Protein AF-A0A8D8AWK4-F1 (afdb_monomer_lite)

Radius of gyration: 15.16 Å; chains: 1; bounding box: 35×35×44 Å

Sequence (110 aa):
RTKRFRVVIVDSRPRTGEHDMLRQLVAQGVDCTVALINAISYVIPEVTKVLLSAHALLANGCVMSRVGTAQIALVAKSYNVPVLVCCETHKFSERVQTDAFVYNEI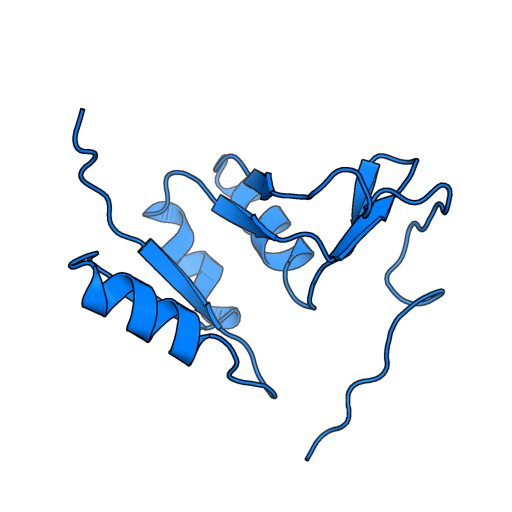GEIA

Foldseek 3Di:
DDDADAEEAEAEPDDRPCVVVVVVCVVVVHHYHYDYLVCLLVCLLVDQAAEEEAQAQEPVRDGHDDPSPVVNVVSNVVNVRYYDYDYDPVRYDPDDDDDAPPDHDDDDDD

InterPro domains:
  IPR000649 Initiation factor 2B-related [PF01008] (2-106)
  IPR037171 NagB/RpiA transferase-like [SSF100950] (3-108)
  IPR042529 Initiation factor 2B-like, C-terminal [G3DSA:3.40.50.10470] (1-110)

Organism: Culex pipiens (NCBI:txid7175)

Secondary structure (DSSP, 8-state):
-PPP-EEEEEE-SS----HHHHHHHHHTT-EEEEEEGGGHHHHGGG-S-EEEE-SEEETTS-EE-STTHHHHHHHHHHTTPPEEEE--GGGEES---SSSSSS-PPPP--

Structure (mmCIF, N/CA/C/O backbone):
data_AF-A0A8D8AWK4-F1
#
_entry.id   AF-A0A8D8AWK4-F1
#
loop_
_atom_site.group_PDB
_atom_site.id
_atom_site.type_symbol
_atom_site.label_atom_id
_atom_site.label_alt_id
_atom_site.label_comp_id
_atom_site.label_asym_id
_atom_site.label_entity_id
_atom_site.label_seq_id
_atom_site.pdbx_PDB_ins_code
_atom_site.Cartn_x
_atom_site.Cartn_y
_atom_site.Cartn_z
_atom_site.occupancy
_atom_site.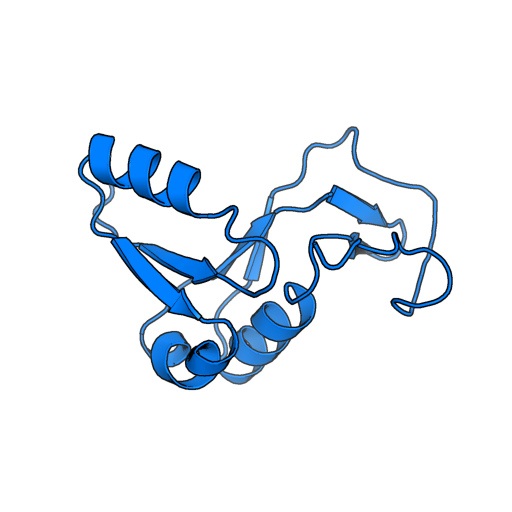B_iso_or_equiv
_atom_site.auth_seq_id
_atom_site.auth_comp_id
_atom_site.auth_asym_id
_atom_site.auth_atom_id
_atom_site.pdbx_PDB_model_num
ATOM 1 N N . ARG A 1 1 ? 7.251 6.271 23.369 1.00 64.44 1 ARG A N 1
ATOM 2 C CA . ARG A 1 1 ? 5.793 6.441 23.613 1.00 64.44 1 ARG A CA 1
ATOM 3 C C . ARG A 1 1 ? 5.072 5.247 22.995 1.00 64.44 1 ARG A C 1
ATOM 5 O O . ARG A 1 1 ? 5.135 5.110 21.780 1.00 64.44 1 ARG A O 1
ATOM 12 N N . THR A 1 2 ? 4.438 4.389 23.792 1.00 85.38 2 THR A N 1
ATOM 13 C CA . THR A 1 2 ? 3.721 3.200 23.297 1.00 85.38 2 THR A CA 1
ATOM 14 C C . THR A 1 2 ? 2.481 3.622 22.510 1.00 85.38 2 THR A C 1
ATOM 16 O O . THR A 1 2 ? 1.686 4.431 22.991 1.00 85.38 2 THR A O 1
ATOM 19 N N . LYS A 1 3 ? 2.340 3.131 21.276 1.00 91.12 3 LYS A N 1
ATOM 20 C CA . LYS A 1 3 ? 1.179 3.405 20.422 1.00 91.12 3 LYS A CA 1
ATOM 21 C C . LYS A 1 3 ? 0.159 2.286 20.605 1.00 91.12 3 LYS A C 1
ATOM 23 O O . LYS A 1 3 ? 0.525 1.121 20.554 1.00 91.12 3 LYS A O 1
ATOM 28 N N . ARG A 1 4 ? -1.108 2.652 20.799 1.00 93.81 4 ARG A N 1
ATOM 29 C CA . ARG A 1 4 ? -2.234 1.712 20.769 1.00 93.81 4 ARG A CA 1
ATOM 30 C C . ARG A 1 4 ? -2.875 1.786 19.393 1.00 93.81 4 ARG A C 1
ATOM 32 O O . ARG A 1 4 ? -3.268 2.876 18.978 1.00 93.81 4 ARG A O 1
ATOM 39 N N . PHE A 1 5 ? -2.930 0.662 18.695 1.00 96.19 5 PHE A N 1
ATOM 40 C CA . PHE A 1 5 ? -3.517 0.541 17.367 1.00 96.19 5 PHE A CA 1
ATOM 41 C C . PHE A 1 5 ? -4.001 -0.894 17.148 1.00 96.19 5 PHE A C 1
ATOM 43 O O . PHE A 1 5 ? -3.558 -1.808 17.840 1.00 96.19 5 PHE A O 1
ATOM 50 N N . ARG A 1 6 ? -4.895 -1.057 16.174 1.00 96.12 6 ARG A N 1
ATOM 51 C CA . ARG A 1 6 ? -5.299 -2.348 15.612 1.00 96.12 6 ARG A CA 1
ATOM 52 C C . ARG A 1 6 ? -4.956 -2.374 14.128 1.00 96.12 6 ARG A C 1
ATOM 54 O O . ARG A 1 6 ? -4.817 -1.308 13.520 1.00 96.12 6 ARG A O 1
ATOM 61 N N . VAL A 1 7 ? -4.826 -3.561 13.554 1.00 96.94 7 VAL A N 1
ATOM 62 C CA . VAL A 1 7 ? -4.427 -3.762 12.157 1.00 96.94 7 VAL A CA 1
ATOM 63 C C . VAL A 1 7 ? -5.503 -4.545 11.419 1.00 96.94 7 VAL A C 1
ATOM 65 O O . VAL A 1 7 ? -5.979 -5.567 11.903 1.00 96.94 7 VAL A O 1
ATOM 68 N N . VAL A 1 8 ? -5.864 -4.076 10.226 1.00 96.19 8 VAL A N 1
ATOM 69 C CA . VAL A 1 8 ? -6.648 -4.858 9.266 1.00 96.19 8 VAL A CA 1
ATOM 70 C C . VAL A 1 8 ? -5.685 -5.375 8.204 1.00 96.19 8 VAL A C 1
ATOM 72 O O . VAL A 1 8 ? -5.025 -4.584 7.532 1.00 96.19 8 VAL A O 1
ATOM 75 N N . ILE A 1 9 ? -5.574 -6.694 8.097 1.00 94.81 9 ILE A N 1
ATOM 76 C CA . ILE A 1 9 ? -4.748 -7.407 7.121 1.00 94.81 9 ILE A CA 1
ATOM 77 C C . ILE A 1 9 ? -5.658 -7.811 5.961 1.00 94.81 9 ILE A C 1
ATOM 79 O O . ILE A 1 9 ? -6.766 -8.296 6.198 1.00 94.81 9 ILE A O 1
ATOM 83 N N . VAL A 1 10 ? -5.229 -7.564 4.723 1.00 93.62 10 VAL A N 1
ATOM 84 C CA . VAL A 1 10 ? -6.069 -7.731 3.532 1.00 93.62 10 VAL A CA 1
ATOM 85 C C . VAL A 1 10 ? -5.491 -8.804 2.623 1.00 93.62 10 VAL A C 1
ATOM 87 O O . VAL A 1 10 ? -4.584 -8.527 1.844 1.00 93.62 10 VAL A O 1
ATOM 90 N N . ASP A 1 11 ? -6.089 -9.992 2.663 1.00 91.88 11 ASP A N 1
ATOM 91 C CA . ASP A 1 11 ? -5.600 -11.157 1.929 1.00 91.88 11 ASP A CA 1
ATOM 92 C C . ASP A 1 11 ? -6.341 -11.362 0.592 1.00 91.88 11 ASP A C 1
ATOM 94 O O . ASP A 1 11 ? -7.456 -10.874 0.362 1.00 91.88 11 ASP A O 1
ATOM 98 N N . SER A 1 12 ? -5.723 -12.105 -0.323 1.00 89.06 12 SER A N 1
ATOM 99 C CA . SER A 1 12 ? -6.276 -12.411 -1.643 1.00 89.06 12 SER A CA 1
ATOM 100 C C . SER A 1 12 ? -5.871 -13.807 -2.125 1.00 89.06 12 SER A C 1
ATOM 102 O O . SER A 1 12 ? -4.866 -14.375 -1.712 1.00 89.06 12 SER A O 1
ATOM 104 N N . ARG A 1 13 ? -6.679 -14.386 -3.017 1.00 88.50 13 ARG A N 1
ATOM 105 C CA . ARG A 1 13 ? -6.392 -15.682 -3.658 1.00 88.50 13 ARG A CA 1
ATOM 106 C C . ARG A 1 13 ? -5.455 -15.499 -4.865 1.00 88.50 13 ARG A C 1
ATOM 108 O O . ARG A 1 13 ? -5.477 -14.422 -5.458 1.00 88.50 13 ARG A O 1
ATOM 115 N N . PRO A 1 14 ? -4.695 -16.533 -5.290 1.00 83.19 14 PRO A N 1
ATOM 116 C CA . PRO A 1 14 ? -4.659 -17.910 -4.767 1.00 83.19 14 PRO A CA 1
ATOM 117 C C . PRO A 1 14 ? -3.683 -18.113 -3.601 1.00 83.19 14 PRO A C 1
ATOM 119 O O . PRO A 1 14 ? -3.826 -19.059 -2.834 1.00 83.19 14 PRO A O 1
ATOM 122 N N . ARG A 1 15 ? -2.701 -17.223 -3.441 1.00 73.06 15 ARG A N 1
ATOM 123 C CA . ARG A 1 15 ? -1.626 -17.383 -2.464 1.00 73.06 15 ARG A CA 1
ATOM 124 C C . ARG A 1 15 ? -1.972 -16.687 -1.147 1.00 73.06 15 ARG A C 1
ATOM 126 O O . ARG A 1 15 ? -1.768 -15.485 -1.021 1.00 73.06 15 ARG A O 1
ATOM 133 N N . THR A 1 16 ? -2.378 -17.460 -0.143 1.00 66.88 16 THR A N 1
ATOM 134 C CA . THR A 1 16 ? -2.591 -16.979 1.235 1.00 66.88 16 THR A CA 1
ATOM 135 C C . THR A 1 16 ? -1.247 -16.812 1.949 1.00 66.88 16 THR A C 1
ATOM 137 O O . THR A 1 16 ? -0.796 -17.678 2.701 1.00 66.88 16 THR A O 1
ATOM 140 N N . GLY A 1 17 ? -0.537 -15.730 1.628 1.00 64.75 17 GLY A N 1
ATOM 141 C CA . GLY A 1 17 ? 0.794 -15.430 2.169 1.00 64.75 17 GLY A CA 1
ATOM 142 C C . GLY A 1 17 ? 0.777 -14.596 3.451 1.00 64.75 17 GLY A C 1
ATOM 143 O O . GLY A 1 17 ? 1.835 -14.296 3.996 1.00 64.75 17 GLY A O 1
ATOM 144 N N . GLU A 1 18 ? -0.397 -14.175 3.917 1.00 65.19 18 GLU A N 1
ATOM 145 C CA . GLU A 1 18 ? -0.514 -13.166 4.979 1.00 65.19 18 GLU A CA 1
ATOM 146 C C . GLU A 1 18 ? -0.658 -13.765 6.384 1.00 65.19 18 GLU A C 1
ATOM 148 O O . GLU A 1 18 ? -0.623 -13.046 7.384 1.00 65.19 18 GLU A O 1
ATOM 153 N N . HIS A 1 19 ? -0.719 -15.097 6.481 1.00 77.50 19 HIS A N 1
ATOM 154 C CA . HIS A 1 19 ? -0.783 -15.815 7.755 1.00 77.50 19 HIS A CA 1
ATOM 155 C C . HIS A 1 19 ? 0.459 -15.578 8.622 1.00 77.50 19 HIS A C 1
ATOM 157 O O . HIS A 1 19 ? 0.349 -15.529 9.845 1.00 77.50 19 HIS A O 1
ATOM 163 N N . ASP A 1 20 ? 1.633 -15.395 8.017 1.00 87.56 20 ASP A N 1
ATOM 164 C CA . ASP A 1 20 ? 2.865 -15.158 8.773 1.00 87.56 20 ASP A CA 1
ATOM 165 C C . ASP A 1 20 ? 2.903 -13.753 9.377 1.00 87.56 20 ASP A C 1
ATOM 167 O O . ASP A 1 20 ? 3.258 -13.601 10.545 1.00 87.56 20 ASP A O 1
ATOM 171 N N . MET A 1 21 ? 2.446 -12.739 8.634 1.00 89.88 21 MET A N 1
ATOM 172 C CA . MET A 1 21 ? 2.306 -11.376 9.156 1.00 89.88 21 MET A CA 1
ATOM 173 C C . MET A 1 21 ? 1.297 -11.332 10.307 1.00 89.88 21 MET A C 1
ATOM 175 O O . MET A 1 21 ? 1.578 -10.737 11.348 1.00 89.88 21 MET A O 1
ATOM 179 N N . LEU A 1 22 ? 0.152 -12.007 10.155 1.00 92.50 22 LEU A N 1
ATOM 180 C CA . LEU A 1 22 ? -0.836 -12.140 11.223 1.00 92.50 22 LEU A CA 1
ATOM 181 C C . LEU A 1 22 ? -0.223 -12.786 12.472 1.00 92.50 22 LEU A C 1
ATOM 183 O O . LEU A 1 22 ? -0.328 -12.226 13.561 1.00 92.50 22 LEU A O 1
ATOM 187 N N . ARG A 1 23 ? 0.453 -13.934 12.322 1.00 92.69 23 ARG A N 1
ATOM 188 C CA . ARG A 1 23 ? 1.108 -14.644 13.436 1.00 92.69 23 ARG A CA 1
ATOM 189 C C . ARG A 1 23 ? 2.120 -13.757 14.154 1.00 92.69 23 ARG A C 1
ATOM 191 O O . ARG A 1 23 ? 2.129 -13.725 15.381 1.00 92.69 23 ARG A O 1
ATOM 198 N N . GLN A 1 24 ? 2.947 -13.028 13.406 1.00 94.12 24 GLN A N 1
ATOM 199 C CA . GLN A 1 24 ? 3.951 -12.128 13.972 1.00 94.12 24 GLN A CA 1
ATOM 200 C C . GLN A 1 24 ? 3.314 -10.979 14.759 1.00 94.12 24 GLN A C 1
ATOM 202 O O . GLN A 1 24 ? 3.749 -10.695 15.871 1.00 94.12 24 GLN A O 1
ATOM 207 N N . LEU A 1 25 ? 2.272 -10.338 14.225 1.00 94.56 25 LEU A N 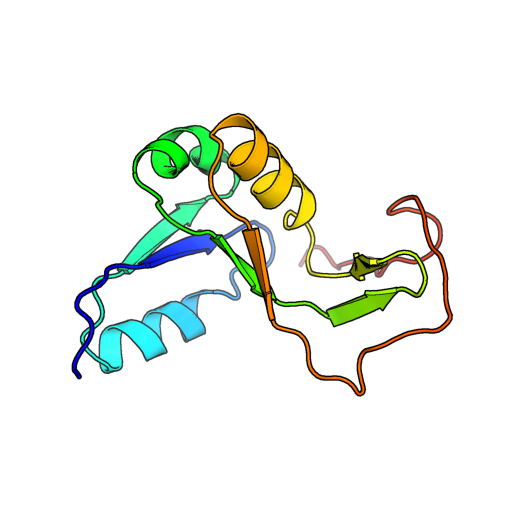1
ATOM 208 C CA . LEU A 1 25 ? 1.601 -9.224 14.899 1.00 94.56 25 LEU A CA 1
ATOM 209 C C . LEU A 1 25 ? 0.839 -9.674 16.150 1.00 94.56 25 LEU A C 1
ATOM 211 O O . LEU A 1 25 ? 0.939 -9.031 17.196 1.00 94.56 25 LEU A O 1
ATOM 215 N N . VAL A 1 26 ? 0.145 -10.811 16.075 1.00 95.31 26 VAL A N 1
ATOM 216 C CA . VAL A 1 26 ? -0.559 -11.400 17.222 1.00 95.31 26 VAL A CA 1
ATOM 217 C C . VAL A 1 26 ? 0.427 -11.812 18.318 1.00 95.31 26 VAL A C 1
ATOM 219 O O . VAL A 1 26 ? 0.173 -11.546 19.490 1.00 95.31 26 VAL A O 1
ATOM 222 N N . ALA A 1 27 ? 1.589 -12.377 17.963 1.00 95.94 27 ALA A N 1
ATOM 223 C CA . ALA A 1 27 ? 2.645 -12.704 18.928 1.00 95.94 27 ALA A CA 1
ATOM 224 C C . ALA A 1 27 ? 3.209 -11.465 19.653 1.00 95.94 27 ALA A C 1
ATOM 226 O O . ALA A 1 27 ? 3.705 -11.580 20.771 1.00 95.94 27 ALA A O 1
ATOM 227 N N . GLN A 1 28 ? 3.101 -10.281 19.044 1.00 94.62 28 GLN A N 1
ATOM 228 C CA . GLN A 1 28 ? 3.458 -8.992 19.650 1.00 94.62 28 GLN A CA 1
ATOM 229 C C . GLN A 1 28 ? 2.283 -8.328 20.397 1.00 94.62 28 GLN A C 1
ATOM 231 O O . GLN A 1 28 ? 2.407 -7.192 20.853 1.00 94.62 28 GLN A O 1
ATOM 236 N N . GLY A 1 29 ? 1.138 -9.010 20.526 1.00 94.50 29 GLY A N 1
ATOM 237 C CA . GLY A 1 29 ? -0.045 -8.513 21.236 1.00 94.50 29 GLY A CA 1
ATOM 238 C C . GLY A 1 29 ? -0.839 -7.442 20.482 1.00 94.50 29 GLY A C 1
ATOM 239 O O . GLY A 1 29 ? -1.577 -6.680 21.108 1.00 94.50 29 GLY A O 1
ATOM 240 N N . VAL A 1 30 ? -0.680 -7.343 19.158 1.00 95.75 30 VAL A N 1
ATOM 241 C CA . VAL A 1 30 ? -1.439 -6.402 18.322 1.00 95.75 30 VAL A CA 1
ATOM 242 C C . VAL A 1 30 ? -2.791 -7.007 17.950 1.00 95.75 30 VAL A C 1
ATOM 244 O O . VAL A 1 30 ? -2.859 -8.125 17.441 1.00 95.75 30 VAL A O 1
ATOM 247 N N . ASP A 1 31 ? -3.863 -6.241 18.150 1.00 95.69 31 ASP A N 1
ATOM 248 C CA . ASP A 1 31 ? -5.207 -6.615 17.705 1.00 95.69 31 ASP A CA 1
ATOM 249 C C . ASP A 1 31 ? -5.281 -6.599 16.171 1.00 95.69 31 ASP A C 1
ATOM 251 O O . ASP A 1 31 ? -5.014 -5.572 15.537 1.00 95.69 31 ASP A O 1
ATOM 255 N N . CYS A 1 32 ? -5.597 -7.750 15.578 1.00 95.50 32 CYS A N 1
ATOM 256 C CA . CYS A 1 32 ? -5.550 -7.971 14.138 1.00 95.50 32 CYS A CA 1
ATOM 257 C C . CYS A 1 32 ? -6.869 -8.551 13.629 1.00 95.50 32 CYS A C 1
ATOM 259 O O . CYS A 1 32 ? -7.383 -9.530 14.163 1.00 95.50 32 CYS A O 1
ATOM 261 N N . THR A 1 33 ? -7.382 -7.993 12.536 1.00 94.56 33 THR A N 1
ATOM 262 C CA . THR A 1 33 ? -8.524 -8.527 11.784 1.00 94.56 33 THR A CA 1
ATOM 263 C C . THR A 1 33 ? -8.071 -8.870 10.374 1.00 94.56 33 THR A C 1
ATOM 265 O O . THR A 1 33 ? -7.370 -8.078 9.752 1.00 94.56 33 THR A O 1
ATOM 268 N N . VAL A 1 34 ? -8.477 -10.026 9.851 1.00 93.12 34 VAL A N 1
ATOM 269 C CA . VAL A 1 34 ? -8.223 -10.396 8.453 1.00 93.12 34 VAL A CA 1
ATOM 270 C C . VAL A 1 34 ? -9.484 -10.153 7.635 1.00 93.12 34 VAL A C 1
ATOM 272 O O . VAL A 1 34 ? -10.562 -10.619 7.998 1.00 93.12 34 VAL A O 1
ATOM 275 N N . ALA A 1 35 ? -9.342 -9.442 6.524 1.00 93.44 35 ALA A N 1
ATOM 276 C CA . ALA A 1 35 ? -10.373 -9.252 5.517 1.00 93.44 35 ALA A CA 1
ATOM 277 C C . ALA A 1 35 ? -9.860 -9.755 4.166 1.00 93.44 35 ALA A C 1
ATOM 279 O O . ALA A 1 35 ? -8.663 -9.734 3.896 1.00 93.44 35 ALA A O 1
ATOM 280 N N . LEU A 1 36 ? -10.764 -10.197 3.299 1.00 93.19 36 LEU A N 1
ATOM 281 C CA . LEU A 1 36 ? -10.411 -10.493 1.914 1.00 93.19 36 LEU A CA 1
ATOM 282 C C . LEU A 1 36 ? -10.477 -9.218 1.068 1.00 93.19 36 LEU A C 1
ATOM 284 O O . LEU A 1 36 ? -11.233 -8.295 1.374 1.00 93.19 36 LEU A O 1
ATOM 288 N N . ILE A 1 37 ? -9.732 -9.187 -0.037 1.00 93.56 37 ILE A N 1
ATOM 289 C CA . ILE A 1 37 ? -9.683 -8.046 -0.967 1.00 93.56 37 ILE A CA 1
ATOM 290 C C . ILE A 1 37 ? -11.070 -7.597 -1.468 1.00 93.56 37 ILE A C 1
ATOM 292 O O . ILE A 1 37 ? -11.304 -6.413 -1.696 1.00 93.56 37 ILE A O 1
ATOM 296 N N . ASN A 1 38 ? -12.029 -8.518 -1.582 1.00 94.31 38 ASN A N 1
ATOM 297 C CA . ASN A 1 38 ? -13.406 -8.204 -1.973 1.00 94.31 38 ASN A CA 1
ATOM 298 C C . ASN A 1 38 ? -14.217 -7.488 -0.875 1.00 94.31 38 ASN A C 1
ATOM 300 O O . ASN A 1 38 ? -15.222 -6.856 -1.184 1.00 94.31 38 ASN A O 1
ATOM 304 N N . ALA A 1 39 ? -13.788 -7.565 0.385 1.00 95.31 39 ALA A N 1
ATOM 305 C CA . A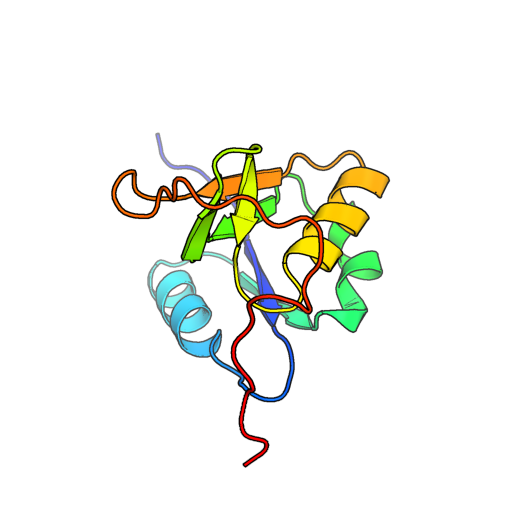LA A 1 39 ? -14.428 -6.928 1.531 1.00 95.31 39 ALA A CA 1
ATOM 306 C C . ALA A 1 39 ? -13.799 -5.568 1.889 1.00 95.31 39 ALA A C 1
ATOM 308 O O . ALA A 1 39 ? -14.201 -4.956 2.877 1.00 95.31 39 ALA A O 1
ATOM 309 N N . ILE A 1 40 ? -12.834 -5.062 1.103 1.00 95.50 40 ILE A N 1
ATOM 310 C CA . ILE A 1 40 ? -12.142 -3.794 1.402 1.00 95.50 40 ILE A CA 1
ATOM 311 C C . ILE A 1 40 ? -13.127 -2.637 1.552 1.00 95.50 40 ILE A C 1
ATOM 313 O O . ILE A 1 40 ? -13.008 -1.864 2.495 1.00 95.50 40 ILE A O 1
ATOM 317 N N . SER A 1 41 ? -14.107 -2.514 0.656 1.00 95.25 41 SER A N 1
ATOM 318 C CA . SER A 1 41 ? -15.095 -1.425 0.704 1.00 95.25 41 SER A CA 1
ATOM 319 C C . SER A 1 41 ? -15.927 -1.425 1.988 1.00 95.25 41 SER A C 1
ATOM 321 O O . SER A 1 41 ? -16.394 -0.370 2.408 1.00 95.25 41 SER A O 1
ATOM 323 N N . TYR A 1 42 ? -16.084 -2.587 2.627 1.00 96.50 42 TYR A N 1
ATOM 324 C CA . TYR A 1 42 ? -16.776 -2.722 3.903 1.00 96.50 42 TYR A CA 1
ATOM 325 C C . TYR A 1 42 ? -15.894 -2.295 5.083 1.00 96.50 42 TYR A C 1
ATOM 327 O O . TYR A 1 42 ? -16.376 -1.626 5.989 1.00 96.50 42 TYR A O 1
ATOM 335 N N . VAL A 1 43 ? -14.601 -2.639 5.066 1.00 96.19 43 VAL A N 1
ATOM 336 C CA . VAL A 1 43 ? -13.685 -2.366 6.191 1.00 96.19 43 VAL A CA 1
ATOM 337 C C . VAL A 1 43 ? -13.009 -0.995 6.123 1.00 96.19 43 VAL A C 1
ATOM 339 O O . VAL A 1 43 ? -12.652 -0.440 7.160 1.00 96.19 43 VAL A O 1
ATOM 342 N N . ILE A 1 44 ? -12.836 -0.422 4.926 1.00 96.69 44 ILE A N 1
ATOM 343 C CA . ILE A 1 44 ? -12.127 0.849 4.715 1.00 96.69 44 ILE A CA 1
ATOM 344 C C . ILE A 1 44 ? -12.697 2.037 5.521 1.00 96.69 44 ILE A C 1
ATOM 346 O O . ILE A 1 44 ? -11.881 2.846 5.964 1.00 96.69 44 ILE A O 1
ATOM 350 N N . PRO A 1 45 ? -14.016 2.164 5.804 1.00 96.31 45 PRO A N 1
ATOM 351 C CA . PRO A 1 45 ? -14.532 3.282 6.601 1.00 96.31 45 PRO A CA 1
ATOM 352 C C . PRO A 1 45 ? -13.999 3.298 8.041 1.00 96.31 45 PRO A C 1
ATOM 354 O O . PRO A 1 45 ? -13.970 4.349 8.676 1.00 96.31 45 PRO A O 1
ATOM 357 N N . GLU A 1 46 ? -13.560 2.149 8.562 1.00 95.88 46 GLU A N 1
ATOM 358 C CA . GLU A 1 46 ? -12.972 2.027 9.898 1.00 95.88 46 GLU A CA 1
ATOM 359 C C . GLU A 1 46 ? -11.446 2.245 9.914 1.00 95.88 46 GLU A C 1
ATOM 361 O O . GLU A 1 46 ? -10.827 2.308 10.984 1.00 95.88 46 GLU A O 1
ATOM 366 N N . VAL A 1 47 ? -10.816 2.324 8.737 1.00 97.50 47 VAL A N 1
ATOM 367 C CA . VAL A 1 47 ? -9.363 2.420 8.572 1.00 97.50 47 VAL A CA 1
ATOM 368 C C . VAL A 1 47 ? -8.934 3.883 8.533 1.00 97.50 47 VAL A C 1
ATOM 370 O O . VAL A 1 47 ? -9.469 4.699 7.794 1.00 97.50 47 VAL A O 1
ATOM 373 N N . THR A 1 48 ? -7.900 4.224 9.306 1.00 97.88 48 THR A N 1
ATOM 374 C CA . THR A 1 48 ? -7.393 5.609 9.373 1.00 97.88 48 THR A CA 1
ATOM 375 C C . THR A 1 48 ? -6.165 5.860 8.504 1.00 97.88 48 THR A C 1
ATOM 377 O O . THR A 1 48 ? -5.845 7.016 8.222 1.00 97.88 48 THR A O 1
ATOM 380 N N . LYS A 1 49 ? -5.427 4.802 8.147 1.00 98.06 49 LYS A N 1
ATOM 381 C CA . LYS A 1 49 ? -4.200 4.826 7.336 1.00 98.06 49 LYS A CA 1
ATOM 382 C C . LYS A 1 49 ? -4.042 3.481 6.649 1.00 98.06 49 LYS A C 1
ATOM 384 O O . LYS A 1 49 ? -4.274 2.454 7.282 1.00 98.06 49 LYS A O 1
ATOM 389 N N . VAL A 1 50 ? -3.586 3.495 5.404 1.00 98.25 50 VAL A N 1
ATOM 390 C CA . VAL A 1 50 ? -3.222 2.283 4.668 1.00 98.25 50 VAL A CA 1
ATOM 391 C C . VAL A 1 50 ? -1.707 2.231 4.531 1.00 98.25 50 VAL A C 1
ATOM 393 O O . VAL A 1 50 ? -1.097 3.199 4.086 1.00 98.25 50 VAL A O 1
ATOM 396 N N . LEU A 1 51 ? -1.107 1.106 4.919 1.00 97.69 51 LEU A N 1
ATOM 397 C CA . LEU A 1 51 ? 0.311 0.818 4.713 1.00 97.69 51 LEU A CA 1
ATOM 398 C C . LEU A 1 51 ? 0.443 -0.207 3.591 1.00 97.69 51 LEU A C 1
ATOM 400 O O . LEU A 1 51 ? -0.186 -1.260 3.645 1.00 97.69 51 LEU A O 1
ATOM 404 N N . LEU A 1 52 ? 1.259 0.102 2.589 1.00 97.12 52 LEU A N 1
ATOM 405 C CA . LEU A 1 52 ? 1.541 -0.778 1.460 1.00 97.12 52 LEU A CA 1
ATOM 406 C C . LEU A 1 52 ? 3.041 -1.043 1.381 1.00 97.12 52 LEU A C 1
ATOM 408 O O . LEU A 1 52 ? 3.858 -0.155 1.626 1.00 97.12 52 LEU A O 1
ATOM 412 N N . SER A 1 53 ? 3.403 -2.261 1.000 1.00 94.88 53 SER A N 1
ATOM 413 C CA . SER A 1 53 ? 4.770 -2.588 0.612 1.00 94.88 53 SER A CA 1
ATOM 414 C C . SER A 1 53 ? 4.993 -2.276 -0.865 1.00 94.88 53 SER A C 1
ATOM 416 O O . SER A 1 53 ? 4.051 -2.272 -1.665 1.00 94.88 53 SER A O 1
ATOM 418 N N . ALA A 1 54 ? 6.251 -2.059 -1.236 1.00 97.06 54 ALA A N 1
ATOM 419 C CA . ALA A 1 54 ? 6.676 -1.982 -2.625 1.00 97.06 54 ALA A CA 1
ATOM 420 C C . ALA A 1 54 ? 7.716 -3.067 -2.929 1.00 97.06 54 ALA A C 1
ATOM 422 O O . ALA A 1 54 ? 8.639 -3.314 -2.147 1.00 97.06 54 ALA A O 1
ATOM 423 N N . HIS A 1 55 ? 7.562 -3.699 -4.089 1.00 96.38 55 HIS A N 1
ATOM 424 C CA . HIS A 1 55 ? 8.609 -4.504 -4.705 1.00 96.38 55 HIS A CA 1
ATOM 425 C C . HIS A 1 55 ? 9.607 -3.610 -5.448 1.00 96.38 55 HIS A C 1
ATOM 427 O O . HIS A 1 55 ? 10.808 -3.830 -5.344 1.00 96.38 55 HIS A O 1
ATOM 433 N N . ALA A 1 56 ? 9.109 -2.579 -6.137 1.00 97.75 56 ALA A N 1
ATOM 434 C CA . ALA A 1 56 ? 9.927 -1.536 -6.736 1.00 97.75 56 ALA A CA 1
ATOM 435 C C . ALA A 1 56 ? 9.187 -0.193 -6.780 1.00 97.75 56 ALA A C 1
ATOM 437 O O . ALA A 1 56 ? 7.957 -0.145 -6.871 1.00 97.75 56 ALA A O 1
ATOM 438 N N . LEU A 1 57 ? 9.949 0.899 -6.744 1.00 97.94 57 LEU A N 1
ATOM 439 C CA . LEU A 1 57 ? 9.458 2.242 -7.056 1.00 97.94 57 LEU A CA 1
ATOM 440 C C . LEU A 1 57 ? 10.026 2.675 -8.403 1.00 97.94 57 LEU A C 1
ATOM 442 O O . LEU A 1 57 ? 11.239 2.664 -8.599 1.00 97.94 57 LEU A O 1
ATOM 446 N N . LEU A 1 58 ? 9.143 3.025 -9.331 1.00 98.00 58 LEU A N 1
ATOM 447 C CA . LEU A 1 58 ? 9.501 3.405 -10.694 1.00 98.00 58 LEU A CA 1
ATOM 448 C C . LEU A 1 58 ? 9.855 4.894 -10.781 1.00 98.00 58 LEU A C 1
ATOM 450 O O . LEU A 1 58 ? 9.417 5.695 -9.953 1.00 98.00 58 LEU A O 1
ATOM 454 N N . ALA A 1 59 ? 10.594 5.286 -11.820 1.00 97.75 59 ALA A N 1
ATOM 455 C CA . ALA A 1 59 ? 11.068 6.663 -11.990 1.00 97.75 59 ALA A CA 1
ATOM 456 C C . ALA A 1 59 ? 9.935 7.695 -12.152 1.00 97.75 59 ALA A C 1
ATOM 458 O O . ALA A 1 59 ? 10.107 8.869 -11.838 1.00 97.75 59 ALA A O 1
ATOM 459 N N . ASN A 1 60 ? 8.753 7.260 -12.598 1.00 97.31 60 ASN A N 1
ATOM 460 C CA . ASN A 1 60 ? 7.542 8.084 -12.682 1.00 97.31 60 ASN A CA 1
ATOM 461 C C . ASN A 1 60 ? 6.748 8.157 -11.360 1.00 97.31 60 ASN A C 1
ATOM 463 O O . ASN A 1 60 ? 5.650 8.709 -11.337 1.00 97.31 60 ASN A O 1
ATOM 467 N N . GLY A 1 61 ? 7.264 7.576 -10.273 1.00 95.62 61 GLY A N 1
ATOM 468 C CA . GLY A 1 61 ? 6.596 7.513 -8.973 1.00 95.62 61 GLY A CA 1
ATOM 469 C C . GLY A 1 61 ? 5.550 6.402 -8.850 1.00 95.62 61 GLY A C 1
ATOM 470 O O . GLY A 1 61 ? 4.890 6.302 -7.814 1.00 95.62 61 GLY A O 1
ATOM 471 N N . CYS A 1 62 ? 5.383 5.552 -9.869 1.00 97.25 62 CYS A N 1
ATOM 472 C CA . CYS A 1 62 ? 4.512 4.387 -9.768 1.00 97.25 62 CYS A CA 1
ATOM 473 C C . CYS A 1 62 ? 5.085 3.350 -8.796 1.00 97.25 62 CYS A C 1
ATOM 475 O O . CYS A 1 62 ? 6.294 3.127 -8.708 1.00 97.25 62 CYS A O 1
ATOM 477 N N . VAL A 1 63 ? 4.178 2.682 -8.087 1.00 97.94 63 VAL A N 1
ATOM 478 C CA . VAL A 1 63 ? 4.508 1.647 -7.108 1.00 97.94 63 VAL A CA 1
ATOM 479 C C . VAL A 1 63 ? 4.239 0.287 -7.726 1.00 97.94 63 VAL A C 1
ATOM 481 O O . VAL A 1 63 ? 3.087 -0.064 -7.980 1.00 97.94 63 VAL A O 1
ATOM 484 N N . MET A 1 64 ? 5.294 -0.492 -7.927 1.00 97.38 64 MET A N 1
ATOM 485 C CA . MET A 1 64 ? 5.182 -1.894 -8.301 1.00 97.38 64 MET A CA 1
ATOM 486 C C . MET A 1 64 ? 5.142 -2.733 -7.023 1.00 97.38 64 MET A C 1
ATOM 488 O O . MET A 1 64 ? 6.053 -2.681 -6.196 1.00 97.38 64 MET A O 1
ATOM 492 N N . SER A 1 65 ? 4.069 -3.491 -6.835 1.00 95.88 65 SER A N 1
ATOM 493 C CA . SER A 1 65 ? 3.859 -4.359 -5.673 1.00 95.88 65 SER A CA 1
ATOM 494 C C . SER A 1 65 ? 3.019 -5.570 -6.080 1.00 95.88 65 SER A C 1
ATOM 496 O O . SER A 1 65 ? 2.840 -5.831 -7.270 1.00 95.88 65 SER A O 1
ATOM 498 N N . ARG A 1 66 ? 2.512 -6.323 -5.103 1.00 92.56 66 ARG A N 1
ATOM 499 C CA . ARG A 1 66 ? 1.635 -7.467 -5.362 1.00 92.56 66 ARG A CA 1
ATOM 500 C C . ARG A 1 66 ? 0.345 -7.035 -6.065 1.00 92.56 66 ARG A C 1
ATOM 502 O O . ARG A 1 66 ? -0.108 -5.891 -5.971 1.00 92.56 66 ARG A O 1
ATOM 509 N N . VAL A 1 67 ? -0.274 -7.992 -6.755 1.00 92.62 67 VAL A N 1
ATOM 510 C CA . VAL A 1 67 ? -1.608 -7.805 -7.330 1.00 92.62 67 VAL A CA 1
ATOM 511 C C . VAL A 1 67 ? -2.592 -7.367 -6.239 1.00 92.62 67 VAL A C 1
ATOM 513 O O . VAL A 1 67 ? -2.513 -7.807 -5.095 1.00 92.62 67 VAL A O 1
ATOM 516 N N . GLY A 1 68 ? -3.484 -6.439 -6.581 1.00 93.62 68 GLY A N 1
ATOM 517 C CA . GLY A 1 68 ? -4.449 -5.867 -5.645 1.00 93.62 68 GLY A CA 1
ATOM 518 C C . GLY A 1 68 ? -3.997 -4.579 -4.957 1.00 93.62 68 GLY A C 1
ATOM 519 O O . GLY A 1 68 ? -4.855 -3.769 -4.624 1.00 93.62 68 GLY A O 1
ATOM 520 N N . THR A 1 69 ? -2.694 -4.286 -4.835 1.00 96.00 69 THR A N 1
ATOM 521 C CA . THR A 1 69 ? -2.196 -3.061 -4.166 1.00 96.00 69 THR A CA 1
ATOM 522 C C . THR A 1 69 ? -2.812 -1.776 -4.733 1.00 96.00 69 THR A C 1
ATOM 524 O O . THR A 1 69 ? -3.269 -0.921 -3.973 1.00 96.00 69 THR A O 1
ATOM 527 N N . ALA A 1 70 ? -2.898 -1.657 -6.063 1.00 96.88 70 ALA A N 1
ATOM 528 C CA . ALA A 1 70 ? -3.540 -0.516 -6.718 1.00 96.88 70 ALA A CA 1
ATOM 529 C C . ALA A 1 70 ? -5.055 -0.449 -6.442 1.00 96.88 70 ALA A C 1
ATOM 531 O O . ALA A 1 70 ? -5.601 0.643 -6.305 1.00 96.88 70 ALA A O 1
ATOM 532 N N . GLN A 1 71 ? -5.727 -1.599 -6.307 1.00 96.50 71 GLN A N 1
ATOM 533 C CA . GLN A 1 71 ? -7.151 -1.662 -5.962 1.00 96.50 71 GLN A CA 1
ATOM 534 C C . GLN A 1 71 ? -7.384 -1.162 -4.532 1.00 96.50 71 GLN A C 1
ATOM 536 O O . GLN A 1 71 ? -8.261 -0.327 -4.320 1.00 96.50 71 GLN A O 1
ATOM 541 N N . ILE A 1 72 ? -6.556 -1.591 -3.569 1.00 97.12 72 ILE A N 1
ATOM 542 C CA . ILE A 1 72 ? -6.621 -1.094 -2.184 1.00 97.12 72 ILE A CA 1
ATOM 543 C C . ILE A 1 72 ? -6.388 0.418 -2.155 1.00 97.12 72 ILE A C 1
ATOM 545 O O . ILE A 1 72 ? -7.160 1.149 -1.538 1.00 97.12 72 ILE A O 1
ATOM 549 N N . ALA A 1 73 ? -5.349 0.897 -2.845 1.00 97.94 73 ALA A N 1
ATOM 550 C CA . ALA A 1 73 ? -5.008 2.316 -2.886 1.00 97.94 73 ALA A CA 1
ATOM 551 C C . ALA A 1 73 ? -6.126 3.168 -3.506 1.00 97.94 73 ALA A C 1
ATOM 553 O O . ALA A 1 73 ? -6.418 4.257 -3.011 1.00 97.94 73 ALA A O 1
ATOM 554 N N . LEU A 1 74 ? -6.776 2.667 -4.561 1.00 97.81 74 LEU A N 1
ATOM 555 C CA . LEU A 1 74 ? -7.900 3.340 -5.204 1.00 97.81 74 LEU A CA 1
ATOM 556 C C . LEU A 1 74 ? -9.095 3.460 -4.253 1.00 97.81 74 LEU A C 1
ATOM 558 O O . LEU A 1 74 ? -9.621 4.557 -4.082 1.00 97.81 74 LEU A O 1
ATOM 562 N N . VAL A 1 75 ? -9.484 2.361 -3.598 1.00 97.88 75 VAL A N 1
ATOM 563 C CA . VAL A 1 75 ? -10.587 2.380 -2.628 1.00 97.88 75 VAL A CA 1
ATOM 564 C C . VAL A 1 75 ? -10.244 3.294 -1.451 1.00 97.88 75 VAL A C 1
ATOM 566 O O . VAL A 1 75 ? -11.043 4.150 -1.094 1.00 97.88 75 VAL A O 1
ATOM 569 N N . ALA A 1 76 ? -9.034 3.207 -0.899 1.00 97.94 76 ALA A N 1
ATOM 570 C CA . ALA A 1 76 ? -8.580 4.096 0.170 1.00 97.94 76 ALA A CA 1
ATOM 571 C C . ALA A 1 76 ? -8.682 5.578 -0.226 1.00 97.94 76 ALA A C 1
ATOM 573 O O . ALA A 1 76 ? -9.211 6.388 0.539 1.00 97.94 76 ALA A O 1
ATOM 574 N N . LYS A 1 77 ? -8.258 5.923 -1.450 1.00 97.94 77 LYS A N 1
ATOM 575 C CA . LYS A 1 77 ? -8.370 7.280 -1.998 1.00 97.94 77 LYS A CA 1
ATOM 576 C C . LYS A 1 77 ? -9.826 7.744 -2.081 1.00 97.94 77 LYS A C 1
ATOM 578 O O . LYS A 1 77 ? -10.104 8.879 -1.707 1.00 97.94 77 LYS A O 1
ATOM 583 N N . SER A 1 78 ? -10.751 6.886 -2.514 1.00 97.88 78 SER A N 1
ATOM 584 C CA . SER A 1 78 ? -12.187 7.207 -2.563 1.00 97.88 78 SER A CA 1
ATOM 585 C C . SER A 1 78 ? -12.790 7.510 -1.187 1.00 97.88 78 SER A C 1
ATOM 587 O O . SER A 1 78 ? -13.742 8.279 -1.104 1.00 97.88 78 SER A O 1
ATOM 589 N N . TYR A 1 79 ? -12.220 6.956 -0.114 1.00 97.75 79 TYR A N 1
ATOM 590 C CA . TYR A 1 79 ? -12.627 7.212 1.273 1.00 97.75 79 TYR A CA 1
ATOM 591 C C . TYR A 1 79 ? -11.743 8.251 1.986 1.00 97.75 79 TYR A C 1
ATOM 593 O O . TYR A 1 79 ? -11.846 8.419 3.199 1.00 97.75 79 TYR A O 1
ATOM 601 N N . ASN A 1 80 ? -10.887 8.976 1.254 1.00 97.94 80 ASN A N 1
ATOM 602 C CA . ASN A 1 80 ? -9.944 9.966 1.795 1.00 97.94 80 ASN A CA 1
ATOM 603 C C . ASN A 1 80 ? -8.980 9.402 2.858 1.00 97.94 80 ASN A C 1
ATOM 605 O O . ASN A 1 80 ? -8.488 10.134 3.719 1.00 97.94 80 ASN A O 1
ATOM 609 N N . VAL A 1 81 ? -8.686 8.102 2.798 1.00 98.38 81 VAL A N 1
ATOM 610 C CA . VAL A 1 81 ? -7.728 7.449 3.690 1.00 98.38 81 VAL A CA 1
ATOM 611 C C . VAL A 1 81 ? -6.326 7.572 3.084 1.00 98.38 81 VAL A C 1
ATOM 613 O O . VAL A 1 81 ? -6.110 7.139 1.949 1.00 98.38 81 VAL A O 1
ATOM 616 N N . PRO A 1 82 ? -5.343 8.143 3.807 1.00 98.31 82 PRO A N 1
ATOM 617 C CA . PRO A 1 82 ? -3.994 8.302 3.286 1.00 98.31 82 PRO A CA 1
ATOM 618 C C . PRO A 1 82 ? -3.310 6.945 3.100 1.00 98.31 82 PRO A C 1
ATOM 620 O O . PRO A 1 82 ? -3.322 6.090 3.993 1.00 98.31 82 PRO A O 1
ATOM 623 N N . VAL A 1 83 ? -2.669 6.791 1.944 1.00 98.38 83 VAL A N 1
ATOM 624 C CA . VAL A 1 83 ? -1.883 5.615 1.571 1.00 98.38 83 VAL A CA 1
ATOM 625 C C . VAL A 1 83 ? -0.405 5.931 1.762 1.00 98.38 83 VAL A C 1
ATOM 627 O O . VAL A 1 83 ? 0.113 6.884 1.184 1.00 98.38 83 VAL A O 1
ATOM 630 N N . LEU A 1 84 ? 0.273 5.127 2.576 1.00 98.44 84 LEU A N 1
ATOM 631 C CA . LEU A 1 84 ? 1.700 5.223 2.844 1.00 98.44 84 LEU A CA 1
ATOM 632 C C . LEU A 1 84 ? 2.393 3.984 2.285 1.00 98.44 84 LEU A C 1
ATOM 634 O O . LEU A 1 84 ? 2.041 2.857 2.627 1.00 98.44 84 LEU A O 1
ATOM 638 N N . VAL A 1 85 ? 3.388 4.203 1.435 1.00 98.06 85 VAL A N 1
ATOM 639 C CA . VAL A 1 85 ? 4.150 3.130 0.797 1.00 98.06 85 VAL A CA 1
ATOM 640 C C . VAL A 1 85 ? 5.518 3.045 1.457 1.00 98.06 85 VAL A C 1
ATOM 642 O O . VAL A 1 85 ? 6.235 4.040 1.546 1.00 98.06 85 VAL A O 1
ATOM 645 N N . CYS A 1 86 ? 5.879 1.854 1.922 1.00 97.25 86 CYS A N 1
ATOM 646 C CA . CYS A 1 86 ? 7.177 1.572 2.516 1.00 97.25 86 CYS A CA 1
ATOM 647 C C . CYS A 1 86 ? 8.048 0.826 1.498 1.00 97.25 86 CYS A C 1
ATOM 649 O O . CYS A 1 86 ? 7.709 -0.284 1.080 1.00 97.25 86 CYS A O 1
ATOM 651 N N . CYS A 1 87 ? 9.161 1.447 1.102 1.00 97.56 87 CYS A N 1
ATOM 652 C CA . CYS A 1 87 ? 10.108 0.911 0.128 1.00 97.56 87 CYS A CA 1
ATOM 653 C C . CYS A 1 87 ? 11.543 1.278 0.511 1.00 97.56 87 CYS A C 1
ATOM 655 O O . CYS A 1 87 ? 11.828 2.433 0.825 1.00 97.56 87 CYS A O 1
ATOM 657 N N . GLU A 1 88 ? 12.455 0.316 0.436 1.00 97.94 88 GLU A N 1
ATOM 658 C CA . GLU A 1 88 ? 13.891 0.549 0.550 1.00 97.94 88 GLU A CA 1
ATOM 659 C C . GLU A 1 88 ? 14.443 1.207 -0.726 1.00 97.94 88 GLU A C 1
ATOM 661 O O . GLU A 1 88 ? 13.966 0.955 -1.832 1.00 97.94 88 GLU A O 1
ATOM 666 N N . THR A 1 89 ? 15.487 2.027 -0.588 1.00 97.44 89 THR A N 1
ATOM 667 C CA . THR A 1 89 ? 16.048 2.830 -1.692 1.00 97.44 89 THR A CA 1
ATOM 668 C C . THR A 1 89 ? 16.676 1.998 -2.809 1.00 97.44 89 THR A C 1
ATOM 670 O O . THR A 1 89 ? 16.637 2.398 -3.966 1.00 97.44 89 THR A O 1
ATOM 673 N N . HIS A 1 90 ? 17.210 0.813 -2.500 1.00 97.56 90 HIS A N 1
ATOM 674 C CA . HIS A 1 90 ? 17.798 -0.079 -3.508 1.00 97.56 90 HIS A CA 1
ATOM 675 C C . HIS A 1 90 ? 16.757 -0.716 -4.447 1.00 97.56 90 HIS A C 1
ATOM 677 O O . HIS A 1 90 ? 17.132 -1.290 -5.464 1.00 97.56 90 HIS A O 1
ATOM 683 N N . LYS A 1 91 ? 15.461 -0.625 -4.116 1.00 97.81 91 LYS A N 1
ATOM 684 C CA . LYS A 1 91 ? 14.346 -1.093 -4.957 1.00 97.81 91 LYS A CA 1
ATOM 685 C C . LYS A 1 91 ? 13.850 -0.012 -5.925 1.00 97.81 91 LYS A C 1
ATOM 687 O O . LYS A 1 91 ? 12.804 -0.170 -6.554 1.00 97.81 91 LYS A O 1
ATOM 692 N N . PHE A 1 92 ? 14.551 1.115 -6.020 1.00 98.00 92 PHE A N 1
ATOM 693 C CA . PHE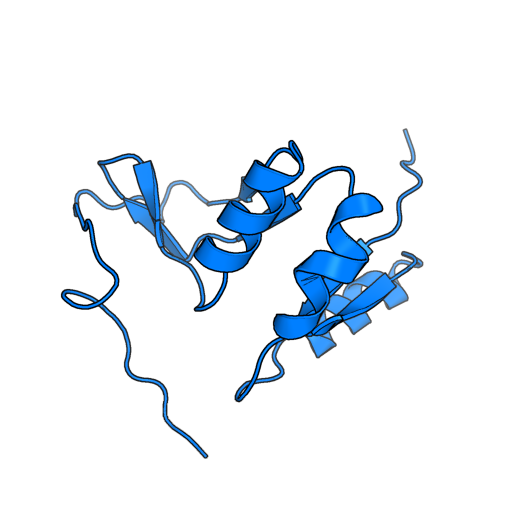 A 1 92 ? 14.212 2.159 -6.979 1.00 98.00 92 PHE A CA 1
ATOM 694 C C . PHE A 1 92 ? 14.672 1.718 -8.369 1.00 98.00 92 PHE A C 1
ATOM 696 O O . PHE A 1 92 ? 15.744 1.137 -8.527 1.00 98.00 92 PHE A O 1
ATOM 703 N N . SER A 1 93 ? 13.849 1.979 -9.378 1.00 96.88 93 SER A N 1
ATOM 704 C CA . SER A 1 93 ? 14.106 1.591 -10.758 1.00 96.88 93 SER A CA 1
ATOM 705 C C . SER A 1 93 ? 14.017 2.800 -11.676 1.00 96.88 93 SER A C 1
ATOM 707 O O . SER A 1 93 ? 13.067 3.574 -11.603 1.00 96.88 93 SER A O 1
ATOM 709 N N . GLU A 1 94 ? 14.970 2.915 -12.600 1.00 97.50 94 GLU A N 1
ATOM 710 C CA . GLU A 1 94 ? 14.926 3.902 -13.688 1.00 97.50 94 GLU A CA 1
ATOM 711 C C . GLU A 1 94 ? 13.833 3.586 -14.723 1.00 97.50 94 GLU A C 1
ATOM 713 O O . GLU A 1 94 ? 13.505 4.415 -15.570 1.00 97.50 94 GLU A O 1
AT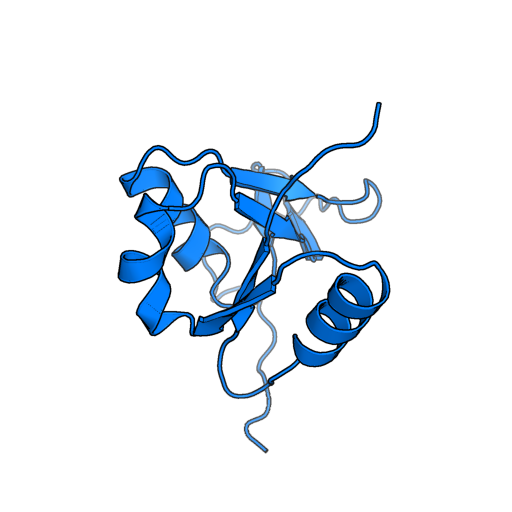OM 718 N N . ARG A 1 95 ? 13.246 2.383 -14.661 1.00 95.25 95 ARG A N 1
ATOM 719 C CA . ARG A 1 95 ? 12.154 1.983 -15.546 1.00 95.25 95 ARG A CA 1
ATOM 720 C C . ARG A 1 95 ? 10.905 2.817 -15.277 1.00 95.25 95 ARG A C 1
ATOM 722 O O . ARG A 1 95 ? 10.605 3.205 -14.149 1.00 95.25 95 ARG A O 1
ATOM 729 N N . VAL A 1 96 ? 10.146 3.022 -16.345 1.00 96.88 96 VAL A N 1
ATOM 730 C CA . VAL A 1 96 ? 8.837 3.670 -16.342 1.00 96.88 96 VAL A CA 1
ATOM 731 C C . VAL A 1 96 ? 7.840 2.689 -16.936 1.00 96.88 96 VAL A C 1
ATOM 733 O O . VAL A 1 96 ? 8.082 2.113 -17.994 1.00 96.88 96 VAL A O 1
ATOM 736 N N . GLN A 1 97 ? 6.722 2.504 -16.247 1.00 94.94 97 GLN A N 1
ATOM 737 C CA . GLN A 1 97 ? 5.640 1.630 -16.670 1.00 94.94 97 GLN A CA 1
ATOM 738 C C . GLN A 1 97 ? 4.314 2.271 -16.265 1.00 94.94 97 GLN A C 1
ATOM 740 O O . GLN A 1 97 ? 4.193 2.843 -15.179 1.00 94.94 97 GLN A O 1
ATOM 745 N N . THR A 1 98 ? 3.340 2.213 -17.168 1.00 96.06 98 THR A N 1
ATOM 746 C CA . THR A 1 98 ? 2.031 2.869 -17.022 1.00 96.06 98 THR A CA 1
ATOM 747 C C . THR A 1 98 ? 0.883 1.887 -16.827 1.00 96.06 98 THR A C 1
ATOM 749 O O . THR A 1 98 ? -0.162 2.263 -16.306 1.00 96.06 98 THR A O 1
ATOM 752 N N . ASP A 1 99 ? 1.069 0.634 -17.231 1.00 96.94 99 ASP A N 1
ATOM 753 C CA . ASP A 1 99 ? 0.078 -0.436 -17.153 1.00 96.94 99 ASP A CA 1
ATOM 754 C C . ASP A 1 99 ? 0.650 -1.669 -16.440 1.00 96.94 99 ASP A C 1
ATOM 756 O O . ASP A 1 99 ? 1.845 -1.748 -16.179 1.00 96.94 99 ASP A O 1
ATOM 760 N N . ALA A 1 100 ? -0.191 -2.650 -16.117 1.00 96.06 100 ALA A N 1
ATOM 761 C CA . ALA A 1 100 ? 0.235 -3.887 -15.455 1.00 96.06 100 ALA A CA 1
ATOM 762 C C . ALA A 1 100 ? 0.484 -5.060 -16.430 1.00 96.06 100 ALA A C 1
ATOM 764 O O . ALA A 1 100 ? 0.532 -6.210 -15.992 1.00 96.06 100 ALA A O 1
ATOM 765 N N . PHE A 1 101 ? 0.600 -4.793 -17.736 1.00 96.00 101 PHE A N 1
ATOM 766 C CA . PHE A 1 101 ? 0.701 -5.802 -18.795 1.00 96.00 101 PHE A CA 1
ATOM 767 C C . PHE A 1 101 ? 2.118 -5.938 -19.355 1.00 96.00 101 PHE A C 1
ATOM 769 O O . PHE A 1 101 ? 2.574 -7.059 -19.556 1.00 96.00 101 PHE A O 1
ATOM 776 N N . VAL A 1 102 ? 2.820 -4.827 -19.610 1.00 95.94 102 VAL A N 1
ATOM 777 C CA . VAL A 1 102 ? 4.104 -4.857 -20.342 1.00 95.94 102 VAL A CA 1
ATOM 778 C C . VAL A 1 102 ? 5.213 -5.558 -19.549 1.00 95.94 102 VAL A C 1
ATOM 780 O O . VAL A 1 102 ? 5.972 -6.339 -20.118 1.00 95.94 102 VAL A O 1
ATOM 783 N N . TYR A 1 103 ? 5.298 -5.312 -18.239 1.00 94.75 103 TYR A N 1
ATOM 784 C CA . TYR A 1 103 ? 6.221 -6.014 -17.345 1.00 94.75 103 TYR A CA 1
ATOM 785 C C . TYR A 1 103 ? 5.464 -6.521 -16.125 1.00 94.75 103 TYR A C 1
ATOM 787 O O . TYR A 1 103 ? 5.077 -5.747 -15.247 1.00 94.75 103 TYR A O 1
ATOM 795 N N . ASN A 1 104 ? 5.238 -7.828 -16.082 1.00 95.69 104 ASN A N 1
ATOM 796 C CA . ASN A 1 104 ? 4.604 -8.490 -14.957 1.00 95.69 104 ASN A CA 1
ATOM 797 C C . ASN A 1 104 ? 5.066 -9.948 -14.877 1.00 95.69 104 ASN A C 1
ATOM 799 O O . ASN A 1 104 ? 5.552 -10.511 -15.858 1.00 95.69 104 ASN A O 1
ATOM 803 N N . GLU A 1 105 ? 4.910 -10.547 -13.706 1.00 94.44 105 GLU A N 1
ATOM 804 C CA . GLU A 1 105 ? 5.171 -11.964 -13.487 1.00 94.44 105 GLU A CA 1
ATOM 805 C C . GLU A 1 105 ? 3.862 -12.749 -13.616 1.00 94.44 105 GLU A C 1
ATOM 807 O O . GLU A 1 105 ? 2.822 -12.345 -13.088 1.00 94.44 105 GLU A O 1
ATOM 812 N N . ILE A 1 106 ? 3.902 -13.877 -14.326 1.00 92.75 106 ILE A N 1
ATOM 813 C CA . ILE A 1 106 ? 2.758 -14.784 -14.433 1.00 92.75 106 ILE A CA 1
ATOM 814 C C . ILE A 1 106 ? 2.813 -15.739 -13.243 1.00 92.75 106 ILE A C 1
ATOM 816 O O . ILE A 1 106 ? 3.750 -16.520 -13.114 1.00 92.75 106 ILE A O 1
ATOM 820 N N . GLY A 1 107 ? 1.804 -15.673 -12.377 1.00 86.31 107 GLY A N 1
ATOM 821 C CA . GLY A 1 107 ? 1.658 -16.625 -11.280 1.00 86.31 107 GLY A CA 1
ATOM 822 C C . GLY A 1 107 ? 1.120 -17.971 -11.765 1.00 86.31 107 GLY A C 1
ATOM 823 O O . GLY A 1 107 ? 0.220 -18.020 -12.604 1.00 86.31 107 GLY A O 1
ATOM 824 N N . GLU A 1 108 ? 1.632 -19.060 -11.199 1.00 83.56 108 GLU A N 1
ATOM 825 C CA . GLU A 1 108 ? 1.051 -20.391 -11.374 1.00 83.56 108 GLU A CA 1
ATOM 826 C C . GLU A 1 108 ? -0.200 -20.556 -10.499 1.00 83.56 108 GLU A C 1
ATOM 828 O O . GLU A 1 108 ? -0.261 -20.082 -9.361 1.00 83.56 108 GLU A O 1
ATOM 833 N N . ILE A 1 109 ? -1.205 -21.245 -11.037 1.00 69.12 109 ILE A N 1
ATOM 834 C CA . ILE A 1 109 ? -2.405 -21.647 -10.303 1.00 69.12 109 ILE A CA 1
ATOM 835 C C . ILE A 1 109 ? -2.190 -23.114 -9.924 1.00 69.12 109 ILE A C 1
ATOM 837 O O . ILE A 1 109 ? -2.501 -24.001 -10.716 1.00 69.12 109 ILE A O 1
ATOM 841 N N . ALA A 1 110 ? -1.575 -23.352 -8.766 1.00 53.94 110 ALA A N 1
ATOM 842 C CA . ALA A 1 110 ? -1.492 -24.683 -8.163 1.00 53.94 110 ALA A CA 1
ATOM 843 C C . ALA A 1 110 ? -2.718 -24.944 -7.279 1.00 53.94 110 ALA A C 1
ATOM 845 O O . ALA A 1 110 ? -3.116 -24.009 -6.541 1.00 53.94 110 ALA A O 1
#

pLDDT: mean 93.28, std 8.18, range [53.94, 98.44]